Protein AF-A0AAW4X2K8-F1 (afdb_monomer)

Solvent-accessible surface area (backbone atoms only — not comparable to full-atom values): 6455 Å² total; per-residue (Å²): 136,84,83,75,73,81,70,50,73,64,62,53,48,53,52,41,51,51,20,64,71,67,70,42,53,68,60,44,21,62,76,70,73,49,54,66,70,56,49,53,52,49,42,51,50,52,43,50,51,55,39,50,52,51,48,52,54,50,49,56,39,68,70,40,94,55,61,57,63,61,46,23,56,74,69,75,40,59,56,66,60,51,55,52,50,57,52,43,40,75,72,76,44,78,72,65,73,71,77,70,71,76,79,80,81,81,129

Mean predicted aligned error: 11.08 Å

Secondary structure (DSSP, 8-state):
--------HHHHHHHHHHHHHSS-HHHHHHHHT--HHHHHHHHHHHHHHHHHHHHHHHHHHHH-SS-HHHHHHHTT--HHHHHHHHHHHHHHS---------TT---

Organism: NCBI:txid2886943

InterPro domains:
  IPR002514 Transposase IS3/IS911family [PF01527] (1-63)
  IPR010921 Trp repressor/replication initiator [SSF48295] (1-46)

pLDDT: mean 74.28, std 16.25, range [30.78, 88.19]

Radius of gyration: 17.34 Å; Cα contacts (8 Å, |Δi|>4): 56; chains: 1; bounding box: 47×35×42 Å

Structure (mmCIF, N/CA/C/O backbone):
data_AF-A0AAW4X2K8-F1
#
_entry.id   AF-A0AAW4X2K8-F1
#
loop_
_atom_site.group_PDB
_atom_site.id
_atom_site.type_symbol
_atom_site.label_atom_id
_atom_site.label_alt_id
_atom_site.label_comp_id
_atom_site.label_asym_id
_atom_site.label_entity_id
_atom_site.label_seq_id
_atom_site.pdbx_PDB_ins_code
_atom_site.Cartn_x
_atom_site.Cartn_y
_atom_site.Cartn_z
_atom_site.occupancy
_atom_site.B_iso_or_equiv
_atom_site.auth_seq_id
_atom_site.auth_comp_id
_atom_site.auth_asym_id
_atom_site.auth_atom_id
_atom_site.pdbx_PDB_model_num
ATOM 1 N N . MET A 1 1 ? -28.230 13.210 11.636 1.00 30.78 1 MET A N 1
ATOM 2 C CA . MET A 1 1 ? -27.038 14.084 11.712 1.00 30.78 1 MET A CA 1
ATOM 3 C C . MET A 1 1 ? -25.796 13.248 11.435 1.00 30.78 1 MET A C 1
ATOM 5 O O . MET A 1 1 ? -25.327 12.548 12.323 1.00 30.78 1 MET A O 1
ATOM 9 N N . SER A 1 2 ? -25.299 13.251 10.199 1.00 35.41 2 SER A N 1
ATOM 10 C CA . SER A 1 2 ? -24.101 12.486 9.837 1.00 35.41 2 SER A CA 1
ATOM 11 C C . SER A 1 2 ? -22.874 13.288 10.252 1.00 35.41 2 SER A C 1
ATOM 13 O O . SER A 1 2 ? -22.521 14.260 9.588 1.00 35.41 2 SER A O 1
ATOM 15 N N . LYS A 1 3 ? -22.253 12.921 11.379 1.00 46.34 3 LYS A N 1
ATOM 16 C CA . LYS A 1 3 ? -20.960 13.469 11.807 1.00 46.34 3 LYS A CA 1
ATOM 17 C C . LYS A 1 3 ? -19.904 13.020 10.796 1.00 46.34 3 LYS A C 1
ATOM 19 O O . LYS A 1 3 ? -19.255 11.996 10.965 1.00 46.34 3 LYS A O 1
ATOM 24 N N . ASN A 1 4 ? -19.793 13.757 9.695 1.00 51.62 4 ASN A N 1
ATOM 25 C CA . ASN A 1 4 ? -18.726 13.602 8.720 1.00 51.62 4 ASN A CA 1
ATOM 26 C C . ASN A 1 4 ? -17.477 14.269 9.300 1.00 51.62 4 ASN A C 1
ATOM 28 O O . ASN A 1 4 ? -17.075 15.351 8.872 1.00 51.62 4 ASN A O 1
ATOM 32 N N . THR A 1 5 ? -16.913 13.660 10.343 1.00 56.62 5 THR A N 1
ATOM 33 C CA . THR A 1 5 ? -15.583 14.009 10.828 1.00 56.62 5 THR A CA 1
ATOM 34 C C . THR A 1 5 ? -14.645 13.698 9.670 1.00 56.62 5 THR A C 1
ATOM 36 O O . THR A 1 5 ? -14.394 12.530 9.363 1.00 56.62 5 THR A O 1
ATOM 39 N N . LYS A 1 6 ? -14.231 14.735 8.934 1.00 58.19 6 LYS A N 1
ATOM 40 C CA . LYS A 1 6 ? -13.318 14.620 7.795 1.00 58.19 6 LYS A CA 1
ATOM 41 C C . LYS A 1 6 ? -11.970 14.123 8.319 1.00 58.19 6 LYS A C 1
ATOM 43 O O . LYS A 1 6 ? -11.087 14.920 8.592 1.00 58.19 6 LYS A O 1
ATOM 48 N N . ARG A 1 7 ? -11.826 12.805 8.473 1.00 66.75 7 ARG A N 1
ATOM 49 C CA . ARG A 1 7 ? -10.532 12.177 8.734 1.00 66.75 7 ARG A CA 1
ATOM 50 C C . ARG A 1 7 ? -9.603 12.466 7.567 1.00 66.75 7 ARG A C 1
ATOM 52 O O . ARG A 1 7 ? -10.004 12.281 6.403 1.00 66.75 7 ARG A O 1
ATOM 59 N N . SER A 1 8 ? -8.394 12.908 7.887 1.00 76.94 8 SER A N 1
ATOM 60 C CA . SER A 1 8 ? -7.334 13.127 6.910 1.00 76.94 8 SER A CA 1
ATOM 61 C C . SER A 1 8 ? -7.036 11.830 6.149 1.00 76.94 8 SER A C 1
ATOM 63 O O . SER A 1 8 ? -7.270 10.734 6.668 1.00 76.94 8 SER A O 1
ATOM 65 N N . PRO A 1 9 ? -6.582 11.915 4.888 1.00 74.62 9 PRO A N 1
ATOM 66 C CA . PRO A 1 9 ? -6.211 10.733 4.111 1.00 74.62 9 PRO A CA 1
ATOM 67 C C . PRO A 1 9 ? -5.143 9.886 4.819 1.00 74.62 9 PRO A C 1
ATOM 69 O O . PRO A 1 9 ? -5.237 8.665 4.781 1.00 74.62 9 PRO A O 1
ATOM 72 N N . GLU A 1 10 ? -4.211 10.526 5.526 1.00 77.31 10 GLU A N 1
ATOM 73 C CA . GLU A 1 10 ? -3.153 9.874 6.310 1.00 77.31 10 GLU A CA 1
ATOM 74 C C . GLU A 1 10 ? -3.724 9.016 7.447 1.00 77.31 10 GLU A C 1
ATOM 76 O O . GLU A 1 10 ? -3.424 7.831 7.539 1.00 77.31 10 GLU A O 1
ATOM 81 N N . GLU A 1 11 ? -4.645 9.573 8.236 1.00 82.62 11 GLU A N 1
ATOM 82 C CA . GLU A 1 11 ? -5.297 8.867 9.348 1.00 82.62 11 GLU A CA 1
ATOM 83 C C . GLU A 1 11 ? -6.089 7.644 8.850 1.00 82.62 1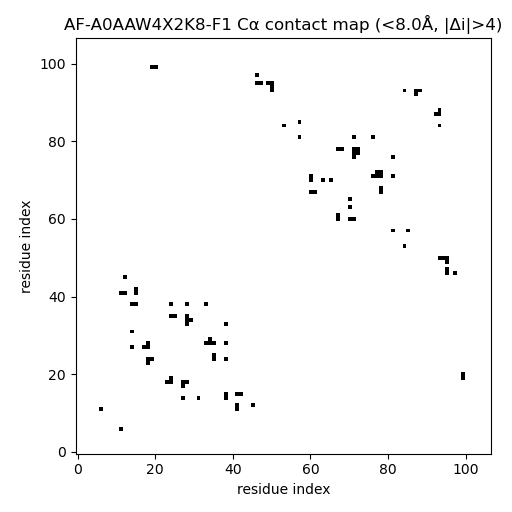1 GLU A C 1
ATOM 85 O O . GLU A 1 11 ? -6.067 6.573 9.448 1.00 82.62 11 GLU A O 1
ATOM 90 N N . LYS A 1 12 ? -6.744 7.755 7.686 1.00 83.06 12 LYS A N 1
ATOM 91 C CA . LYS A 1 12 ? -7.430 6.615 7.051 1.00 83.06 12 LYS A CA 1
ATOM 92 C C . LYS A 1 12 ? -6.454 5.525 6.621 1.00 83.06 12 LYS A C 1
ATOM 94 O O . LYS A 1 12 ? -6.796 4.347 6.709 1.00 83.06 12 LYS A O 1
ATOM 99 N N . MET A 1 13 ? -5.281 5.909 6.116 1.00 80.69 13 MET A N 1
ATOM 100 C CA . MET A 1 13 ? -4.256 4.959 5.688 1.00 80.69 13 MET A CA 1
ATOM 101 C C . MET A 1 13 ? -3.661 4.219 6.881 1.00 80.69 13 MET A C 1
ATOM 103 O O . MET A 1 13 ? -3.532 3.001 6.815 1.00 80.69 13 MET A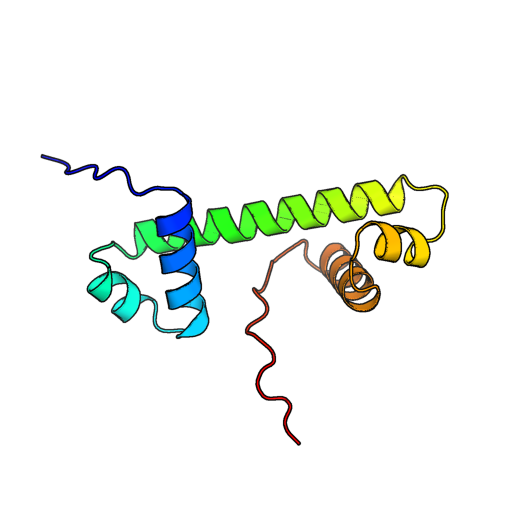 O 1
ATOM 107 N N . GLU A 1 14 ? -3.370 4.923 7.974 1.00 84.38 14 GLU A N 1
ATOM 108 C CA . GLU A 1 14 ? -2.831 4.328 9.199 1.00 84.38 14 GLU A CA 1
ATOM 109 C C . GLU A 1 14 ? -3.769 3.257 9.767 1.00 84.38 14 GLU A C 1
ATOM 111 O O . GLU A 1 14 ? -3.344 2.128 10.001 1.00 84.38 14 GLU A O 1
ATOM 116 N N . ILE A 1 15 ? -5.067 3.558 9.872 1.00 87.50 15 ILE A N 1
ATOM 117 C CA . ILE A 1 15 ? -6.069 2.605 10.372 1.00 87.50 15 ILE A CA 1
ATOM 118 C C . ILE A 1 15 ? -6.140 1.354 9.486 1.00 87.50 15 ILE A C 1
ATOM 120 O O . ILE A 1 15 ? -6.222 0.230 9.979 1.00 87.50 15 ILE A O 1
ATOM 124 N N . VAL A 1 16 ? -6.100 1.530 8.162 1.00 86.81 16 VAL A N 1
ATOM 125 C CA . VAL A 1 16 ? -6.110 0.400 7.224 1.00 86.81 16 VAL A CA 1
ATOM 126 C C . VAL A 1 16 ? -4.846 -0.446 7.357 1.00 86.81 16 VAL A C 1
ATOM 128 O O . VAL A 1 16 ? -4.934 -1.671 7.322 1.00 86.81 16 VAL A O 1
ATOM 131 N N . LEU A 1 17 ? -3.681 0.181 7.519 1.00 84.62 17 LEU A N 1
ATOM 132 C CA . LEU A 1 17 ? -2.413 -0.519 7.714 1.00 84.62 17 LEU A CA 1
ATOM 133 C C . LEU A 1 17 ? -2.365 -1.264 9.052 1.00 84.62 17 LEU A C 1
ATOM 135 O O . LEU A 1 17 ? -1.816 -2.362 9.099 1.00 84.62 17 LEU A O 1
ATOM 139 N N . GLU A 1 18 ? -2.945 -0.708 10.117 1.00 85.94 18 GLU A N 1
ATOM 140 C CA . GLU A 1 18 ? -3.064 -1.380 11.416 1.00 85.94 18 GLU A CA 1
ATOM 141 C C . GLU A 1 18 ? -3.922 -2.648 11.293 1.00 85.94 18 GLU A C 1
ATOM 143 O O . GLU A 1 18 ? -3.485 -3.724 11.704 1.00 85.94 18 GLU A O 1
ATOM 148 N N . GLY A 1 19 ? -5.093 -2.549 10.652 1.00 85.75 19 GLY A N 1
ATOM 149 C CA . GLY A 1 19 ? -5.990 -3.695 10.464 1.00 85.75 19 GLY A CA 1
ATOM 150 C C . GLY A 1 19 ? -5.450 -4.753 9.501 1.00 85.75 19 GLY A C 1
ATOM 151 O O . GLY A 1 19 ? -5.765 -5.929 9.637 1.00 85.75 19 GLY A O 1
ATOM 152 N N . LEU A 1 20 ? -4.609 -4.365 8.537 1.00 83.06 20 LEU A N 1
ATOM 153 C CA . LEU A 1 20 ? -3.915 -5.313 7.659 1.00 83.06 20 LEU A CA 1
ATOM 154 C C . LEU A 1 20 ? -2.735 -6.012 8.345 1.00 83.06 20 LEU A C 1
ATOM 156 O O . LEU A 1 20 ? -2.403 -7.126 7.959 1.00 83.06 20 LEU A O 1
ATOM 160 N N . GLN A 1 21 ? -2.091 -5.371 9.324 1.00 82.06 21 GLN A N 1
ATOM 161 C CA . GLN A 1 21 ? -0.993 -5.974 10.085 1.00 82.06 21 GLN A CA 1
ATOM 162 C C . GLN A 1 21 ? -1.483 -6.923 11.180 1.00 82.06 21 GLN A C 1
ATOM 164 O O . GLN A 1 21 ? -0.850 -7.947 11.405 1.00 82.06 21 GLN A O 1
ATOM 169 N N . ASN A 1 22 ? -2.588 -6.591 11.853 1.00 78.44 22 ASN A N 1
ATOM 170 C CA . ASN A 1 22 ? -3.146 -7.422 12.926 1.00 78.44 22 ASN A CA 1
ATOM 171 C C . ASN A 1 22 ? -4.048 -8.555 12.411 1.00 78.44 22 ASN A C 1
ATOM 173 O O . ASN A 1 22 ? -4.475 -9.380 13.208 1.00 78.44 22 ASN A O 1
ATOM 177 N N . ASP A 1 23 ? -4.376 -8.567 11.114 1.00 77.50 23 ASP A N 1
ATOM 178 C CA . ASP A 1 23 ? -5.369 -9.445 10.463 1.00 77.50 23 ASP A CA 1
ATOM 179 C C . ASP A 1 23 ? -6.806 -9.350 11.041 1.00 77.50 23 ASP A C 1
ATOM 181 O O . ASP A 1 23 ? -7.757 -9.840 10.434 1.00 77.50 23 ASP A O 1
ATOM 185 N N . ASP A 1 24 ? -7.011 -8.625 12.148 1.00 82.81 24 ASP A N 1
ATOM 186 C CA . ASP A 1 24 ? -8.308 -8.432 12.798 1.00 82.81 24 ASP A CA 1
ATOM 187 C C . ASP A 1 24 ? -8.957 -7.080 12.447 1.00 82.81 24 ASP A C 1
ATOM 189 O O . ASP A 1 24 ? -8.850 -6.065 13.141 1.00 82.81 24 ASP A O 1
ATOM 193 N N . ILE A 1 25 ? -9.678 -7.068 11.324 1.00 85.19 25 ILE A N 1
ATOM 194 C CA . ILE A 1 25 ? -10.378 -5.873 10.824 1.00 85.19 25 ILE A CA 1
ATOM 195 C C . ILE A 1 25 ? -11.492 -5.428 11.788 1.00 85.19 25 ILE A C 1
ATOM 197 O O . ILE A 1 25 ? -11.774 -4.231 11.896 1.00 85.19 25 ILE A O 1
ATOM 201 N N . SER A 1 26 ? -12.127 -6.368 12.492 1.00 84.81 26 SER A N 1
ATOM 202 C CA . SER A 1 26 ? -13.267 -6.096 13.375 1.00 84.81 26 SER A CA 1
ATOM 203 C C . SER A 1 26 ? -12.851 -5.321 14.622 1.00 84.81 26 SER A C 1
ATOM 205 O O . SER A 1 26 ? -13.499 -4.338 14.994 1.00 84.81 26 SER A O 1
ATOM 207 N N . GLU A 1 27 ? -11.755 -5.728 15.256 1.00 86.31 27 GLU A N 1
ATOM 208 C CA . GLU A 1 27 ? -11.183 -5.069 16.422 1.00 86.31 27 GLU A CA 1
ATOM 209 C C . GLU A 1 27 ? -10.634 -3.689 16.056 1.00 86.31 27 GLU A C 1
ATOM 211 O O . GLU A 1 27 ? -10.974 -2.705 16.719 1.00 86.31 27 GLU A O 1
ATOM 216 N N . THR A 1 28 ? -9.903 -3.569 14.940 1.00 87.44 28 THR A N 1
ATOM 217 C CA . THR A 1 28 ? -9.450 -2.268 14.423 1.00 87.44 28 THR A CA 1
ATOM 218 C C . THR A 1 28 ? -10.633 -1.331 14.152 1.00 87.44 28 THR A C 1
ATOM 220 O O . THR A 1 28 ? -10.608 -0.162 14.544 1.00 87.44 28 THR A O 1
ATOM 223 N N . CYS A 1 29 ? -11.717 -1.825 13.544 1.00 88.00 29 CYS A N 1
ATOM 224 C CA . CYS A 1 29 ? -12.911 -1.015 13.295 1.00 88.00 29 CYS A CA 1
ATOM 225 C C . CYS A 1 29 ? -13.561 -0.512 14.594 1.00 88.00 29 CYS A C 1
ATOM 227 O O . CYS A 1 29 ? -13.923 0.665 14.681 1.00 88.00 29 CYS A O 1
ATOM 229 N N . ARG A 1 30 ? -13.657 -1.364 15.626 1.00 87.00 30 ARG A N 1
ATOM 230 C CA . ARG A 1 30 ? -14.185 -0.993 16.952 1.00 87.00 30 ARG A CA 1
ATOM 231 C C . ARG A 1 30 ? -13.297 0.026 17.662 1.00 87.00 30 ARG A C 1
ATOM 233 O O . ARG A 1 30 ? -13.816 1.020 18.163 1.00 87.00 30 ARG A O 1
ATOM 240 N N . LYS A 1 31 ? -11.979 -0.188 17.656 1.00 87.88 31 LYS A N 1
ATOM 241 C CA . LYS A 1 31 ? -10.976 0.687 18.284 1.00 87.88 31 LYS A CA 1
ATOM 242 C C . LYS A 1 31 ? -11.014 2.104 17.713 1.00 87.88 31 LYS A C 1
ATOM 244 O O . LYS A 1 31 ? -10.996 3.074 18.463 1.00 87.88 31 LYS A O 1
ATOM 249 N N . HIS A 1 32 ? -11.128 2.224 16.390 1.00 85.44 32 HIS A N 1
ATOM 250 C CA . HIS A 1 32 ? -11.140 3.517 15.693 1.00 85.44 32 HIS A CA 1
ATOM 251 C C . HIS A 1 32 ? -12.543 4.110 15.496 1.00 85.44 32 HIS A C 1
ATOM 253 O O . HIS A 1 32 ? -12.689 5.216 14.960 1.00 85.44 32 HIS A O 1
ATOM 259 N N . GLY A 1 33 ? -13.592 3.397 15.915 1.00 86.31 33 GLY A N 1
ATOM 260 C CA . GLY A 1 33 ? -14.980 3.823 15.743 1.00 86.31 33 GLY A CA 1
ATOM 261 C C . GLY A 1 33 ? -15.364 4.003 14.272 1.00 86.31 33 GLY A C 1
ATOM 262 O O . GLY A 1 33 ? -16.018 4.986 13.912 1.00 86.31 33 GLY A O 1
ATOM 263 N N . ILE A 1 34 ? -14.905 3.100 13.404 1.00 87.12 34 ILE A N 1
ATOM 264 C CA . ILE A 1 34 ? -15.232 3.082 11.976 1.00 87.12 34 ILE A CA 1
ATOM 265 C C . ILE A 1 34 ? -16.049 1.840 11.629 1.00 87.12 34 ILE A C 1
ATOM 267 O O . ILE A 1 34 ? -15.995 0.820 12.306 1.00 87.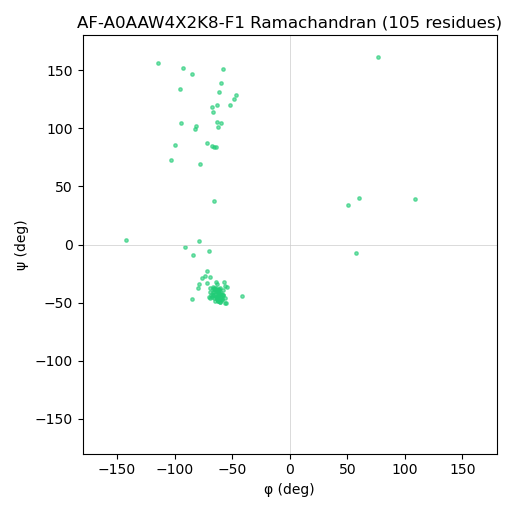12 34 ILE A O 1
ATOM 271 N N . TYR A 1 35 ? -16.808 1.931 10.543 1.00 85.94 35 TYR A N 1
ATOM 272 C CA . TYR A 1 35 ? -17.533 0.787 10.004 1.00 85.94 35 TYR A CA 1
ATOM 273 C C . TYR A 1 35 ? -16.631 -0.032 9.078 1.00 85.94 35 TYR A C 1
ATOM 275 O O . TYR A 1 35 ? -15.834 0.532 8.324 1.00 85.94 35 TYR A O 1
ATOM 283 N N . GLU A 1 36 ? -16.830 -1.347 9.044 1.00 85.62 36 GLU A N 1
ATOM 284 C CA . GLU A 1 36 ? -16.111 -2.257 8.140 1.00 85.62 36 GLU A CA 1
ATOM 285 C C . GLU A 1 36 ? -16.277 -1.867 6.664 1.00 85.62 36 GLU A C 1
ATOM 287 O O . GLU A 1 36 ? -15.365 -2.025 5.855 1.00 85.62 36 GLU A O 1
ATOM 292 N N . SER A 1 37 ? -17.426 -1.293 6.296 1.00 84.50 37 SER A N 1
ATOM 293 C CA . SER A 1 37 ? -17.673 -0.753 4.955 1.00 84.50 37 SER A CA 1
ATOM 294 C C . SER A 1 37 ? -16.720 0.395 4.598 1.00 84.50 37 SER A C 1
ATOM 296 O O . SER A 1 37 ? -16.210 0.444 3.476 1.00 84.50 37 SER A O 1
ATOM 298 N N . GLN A 1 38 ? -16.418 1.278 5.556 1.00 85.94 38 GLN A N 1
ATOM 299 C CA . GLN A 1 38 ? -15.445 2.362 5.395 1.00 85.94 38 GLN A CA 1
ATOM 300 C C . GLN A 1 38 ? -14.026 1.804 5.300 1.00 85.94 38 GLN A C 1
ATOM 302 O O . GLN A 1 38 ? -13.291 2.168 4.383 1.00 85.94 38 GLN A O 1
ATOM 307 N N . PHE A 1 39 ? -13.668 0.868 6.184 1.00 88.19 39 PHE A N 1
ATOM 308 C CA . PHE A 1 39 ? -12.370 0.196 6.152 1.00 88.19 39 PHE A CA 1
ATOM 309 C C . PHE A 1 39 ? -12.127 -0.482 4.802 1.00 88.19 39 PHE A C 1
ATOM 311 O O . PHE A 1 39 ? -11.112 -0.244 4.156 1.00 88.19 39 PHE A O 1
ATOM 318 N N . ASN A 1 40 ? -13.090 -1.270 4.321 1.00 84.56 40 ASN A N 1
ATOM 319 C CA . ASN A 1 40 ? -12.986 -1.967 3.044 1.00 84.56 40 ASN A CA 1
ATOM 320 C C . ASN A 1 40 ? -12.898 -1.001 1.858 1.00 84.56 40 ASN A C 1
ATOM 322 O O 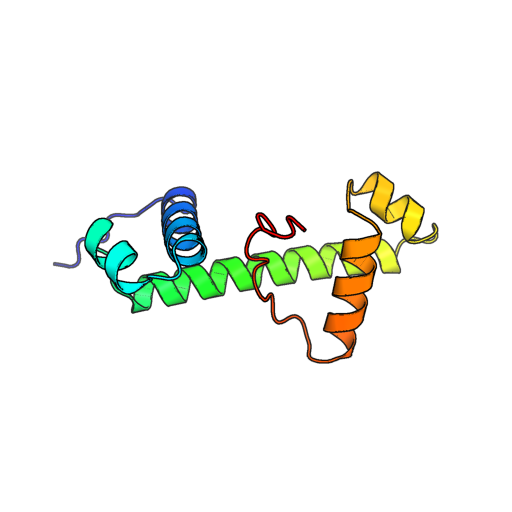. ASN A 1 40 ? -12.151 -1.256 0.912 1.00 84.56 40 ASN A O 1
ATOM 326 N N . GLN A 1 41 ? -13.616 0.124 1.900 1.00 85.25 41 GLN A N 1
ATOM 327 C CA . GLN A 1 41 ? -13.494 1.170 0.886 1.00 85.25 41 GLN A CA 1
ATOM 328 C C . GLN A 1 41 ? -12.083 1.777 0.874 1.00 85.25 41 GLN A C 1
ATOM 330 O O . GLN A 1 41 ? -11.492 1.945 -0.196 1.00 85.25 41 GLN A O 1
ATOM 335 N N . TRP A 1 42 ? -11.527 2.092 2.044 1.00 87.44 42 TRP A N 1
ATOM 336 C CA . TRP A 1 42 ? -10.189 2.674 2.166 1.00 87.44 42 TRP A CA 1
ATOM 337 C C . TRP A 1 42 ? -9.101 1.667 1.793 1.00 87.44 42 TRP A C 1
ATOM 339 O O . TRP A 1 42 ? -8.204 2.010 1.029 1.00 87.44 42 TRP A O 1
ATOM 349 N N . LYS A 1 43 ? -9.243 0.405 2.209 1.00 85.25 43 LYS A N 1
ATOM 350 C CA . LYS A 1 43 ? -8.402 -0.727 1.801 1.00 85.25 43 LYS A CA 1
ATOM 351 C C . LYS A 1 43 ? -8.368 -0.884 0.287 1.00 85.25 43 LYS A C 1
ATOM 353 O O . LYS A 1 43 ? -7.288 -0.929 -0.291 1.00 85.25 43 LYS A O 1
ATOM 358 N N . LYS A 1 44 ? -9.528 -0.898 -0.377 1.00 82.75 44 LYS A N 1
ATOM 359 C CA . LYS A 1 44 ? -9.598 -0.972 -1.846 1.00 82.75 44 LYS A CA 1
ATOM 360 C C . LYS A 1 44 ? -8.899 0.208 -2.517 1.00 82.75 44 LYS A C 1
ATOM 362 O O . LYS A 1 44 ? -8.184 -0.000 -3.490 1.00 82.75 44 LYS A O 1
ATOM 367 N N . ARG A 1 45 ? -9.070 1.428 -1.996 1.00 82.50 45 ARG A N 1
ATOM 368 C CA . ARG A 1 45 ? -8.380 2.618 -2.518 1.00 82.50 45 ARG A CA 1
ATOM 369 C C . ARG A 1 45 ? -6.864 2.528 -2.351 1.00 82.50 45 ARG A C 1
ATOM 371 O O . ARG A 1 45 ? -6.158 2.779 -3.314 1.00 82.50 45 ARG A O 1
ATOM 378 N N . LEU A 1 46 ? -6.379 2.110 -1.185 1.00 80.56 46 LEU A N 1
ATOM 379 C CA . LEU A 1 46 ? -4.952 1.917 -0.906 1.00 80.56 46 LEU A CA 1
ATOM 380 C C . LEU A 1 46 ? -4.314 0.878 -1.835 1.00 80.56 46 LEU A C 1
ATOM 382 O O . LEU A 1 46 ? -3.294 1.141 -2.465 1.00 80.56 46 LEU A O 1
ATOM 386 N N . ILE A 1 47 ? -4.948 -0.289 -1.952 1.00 77.62 47 ILE A N 1
ATOM 387 C CA . ILE A 1 47 ? -4.509 -1.377 -2.836 1.00 77.62 47 ILE A CA 1
ATOM 388 C C . ILE A 1 47 ? -4.543 -0.911 -4.298 1.00 77.62 47 ILE A C 1
ATOM 390 O O . ILE A 1 47 ? -3.597 -1.164 -5.040 1.00 77.62 47 ILE A O 1
ATOM 394 N N . GLY A 1 48 ? -5.597 -0.199 -4.706 1.00 78.00 48 GLY A N 1
ATOM 395 C CA . GLY A 1 48 ? -5.735 0.353 -6.053 1.00 78.00 48 GLY A CA 1
ATOM 396 C C . GLY A 1 48 ? -4.656 1.384 -6.390 1.00 78.00 48 GLY A C 1
ATOM 397 O O . GLY A 1 48 ? -4.021 1.275 -7.435 1.00 78.00 48 GLY A O 1
ATOM 398 N N . SER A 1 49 ? -4.386 2.332 -5.489 1.00 74.94 49 SER A N 1
ATOM 399 C CA . SER A 1 49 ? -3.319 3.323 -5.668 1.00 74.94 49 SER A CA 1
ATOM 400 C C . SER A 1 49 ? -1.945 2.661 -5.752 1.00 74.94 49 SER A C 1
ATOM 402 O O . SER A 1 49 ? -1.203 2.937 -6.689 1.00 74.94 49 SER A O 1
ATOM 404 N N . ALA A 1 50 ? -1.646 1.697 -4.876 1.00 74.62 50 ALA A N 1
ATOM 405 C CA . ALA A 1 50 ? -0.388 0.955 -4.935 1.00 74.62 50 ALA A CA 1
ATOM 406 C C . ALA A 1 50 ? -0.248 0.130 -6.230 1.00 74.62 50 ALA A C 1
ATOM 408 O O . ALA A 1 50 ? 0.857 -0.034 -6.749 1.00 74.62 50 ALA A O 1
ATOM 409 N N . ALA A 1 51 ? -1.347 -0.408 -6.768 1.00 73.56 51 ALA A N 1
ATOM 410 C CA . ALA A 1 51 ? -1.354 -1.094 -8.060 1.00 73.56 51 ALA A CA 1
ATOM 411 C C . ALA A 1 51 ? -1.062 -0.146 -9.220 1.00 73.56 51 ALA A C 1
ATOM 413 O O . ALA A 1 51 ? -0.263 -0.477 -10.098 1.00 73.56 51 ALA A O 1
ATOM 414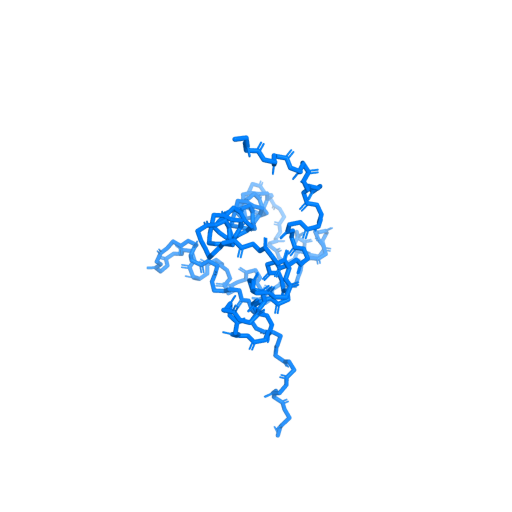 N N . GLU A 1 52 ? -1.673 1.034 -9.208 1.00 76.19 52 GLU A N 1
ATOM 415 C CA . GLU A 1 52 ? -1.446 2.054 -10.222 1.00 76.19 52 GLU A CA 1
ATOM 416 C C . GLU A 1 52 ? -0.009 2.583 -10.182 1.00 76.19 52 GLU A C 1
ATOM 418 O O . GLU A 1 52 ? 0.629 2.685 -11.228 1.00 76.19 52 GLU A O 1
ATOM 423 N N . GLU A 1 53 ? 0.542 2.838 -8.994 1.00 79.31 53 GLU A N 1
ATOM 424 C CA . GLU A 1 53 ? 1.946 3.228 -8.828 1.00 79.31 53 GLU A CA 1
ATOM 425 C C . GLU A 1 53 ? 2.895 2.164 -9.384 1.00 79.31 53 GLU A C 1
ATOM 427 O O . GLU A 1 53 ? 3.791 2.476 -10.167 1.00 79.31 53 GLU A O 1
ATOM 432 N N . LYS A 1 54 ? 2.669 0.883 -9.063 1.00 79.12 54 LYS A N 1
ATOM 433 C CA . LYS A 1 54 ? 3.469 -0.215 -9.631 1.00 79.12 54 LYS A CA 1
ATOM 434 C C . LYS A 1 54 ? 3.349 -0.289 -11.148 1.00 79.12 54 LYS A C 1
ATOM 436 O O . LYS A 1 54 ? 4.347 -0.547 -11.816 1.00 79.12 54 LYS A O 1
ATOM 441 N N . ARG A 1 55 ? 2.153 -0.062 -11.697 1.00 79.06 55 ARG A N 1
ATOM 442 C CA . ARG A 1 55 ? 1.932 -0.027 -13.146 1.00 79.06 55 ARG A CA 1
ATOM 443 C C . ARG A 1 55 ? 2.712 1.112 -13.797 1.00 79.06 55 ARG A C 1
ATOM 445 O O . ARG A 1 55 ? 3.410 0.854 -14.767 1.00 79.06 55 ARG A O 1
ATOM 452 N N . LYS A 1 56 ? 2.659 2.321 -13.230 1.00 83.38 56 LYS A N 1
ATOM 453 C CA . LYS A 1 56 ? 3.441 3.480 -13.690 1.00 83.38 56 LYS A CA 1
ATOM 454 C C . LYS A 1 56 ? 4.942 3.190 -13.675 1.00 83.38 56 LYS A C 1
ATOM 456 O O . LYS A 1 56 ? 5.630 3.487 -14.639 1.00 83.38 56 LYS A O 1
ATOM 461 N N . LEU A 1 57 ? 5.450 2.549 -12.621 1.00 83.62 57 LEU A N 1
ATOM 462 C CA . LEU A 1 57 ? 6.859 2.148 -12.557 1.00 83.62 57 LEU A CA 1
ATOM 463 C C . LEU A 1 57 ? 7.222 1.129 -13.646 1.00 83.62 57 LEU A C 1
ATOM 465 O O . LEU A 1 57 ? 8.300 1.221 -14.221 1.00 83.62 57 LEU A O 1
ATOM 469 N N . MET A 1 58 ? 6.346 0.165 -13.944 1.00 82.38 58 MET A N 1
ATOM 470 C CA . MET A 1 58 ? 6.581 -0.793 -15.031 1.00 82.38 58 MET A CA 1
ATOM 471 C C . MET A 1 58 ? 6.566 -0.129 -16.408 1.00 82.38 58 MET A C 1
ATOM 473 O O . MET A 1 58 ? 7.408 -0.481 -17.225 1.00 82.38 58 MET A O 1
ATOM 477 N N . ASP A 1 59 ? 5.678 0.840 -16.623 1.00 85.50 59 ASP A N 1
ATOM 478 C CA . ASP A 1 59 ? 5.588 1.639 -17.849 1.00 85.50 59 ASP A CA 1
ATOM 479 C C . ASP A 1 59 ? 6.874 2.451 -18.081 1.00 85.50 59 ASP A C 1
ATOM 481 O O . ASP A 1 59 ? 7.509 2.316 -19.121 1.00 85.50 59 ASP A O 1
ATOM 485 N N . ILE A 1 60 ? 7.370 3.149 -17.048 1.00 85.00 60 ILE A N 1
ATOM 486 C CA . ILE A 1 60 ? 8.661 3.868 -17.082 1.00 85.00 60 ILE A CA 1
ATOM 487 C C . ILE A 1 60 ? 9.826 2.922 -17.408 1.00 85.00 60 ILE A C 1
ATOM 489 O O . ILE A 1 60 ? 10.768 3.290 -18.112 1.00 85.00 60 ILE A O 1
ATOM 493 N N . VAL A 1 61 ? 9.800 1.705 -16.860 1.00 84.44 61 VAL A N 1
ATOM 494 C CA . VAL A 1 61 ? 10.843 0.703 -17.107 1.00 84.44 61 VAL A CA 1
ATOM 495 C C . VAL A 1 61 ? 10.759 0.131 -18.522 1.00 84.44 61 VAL A C 1
ATOM 497 O O 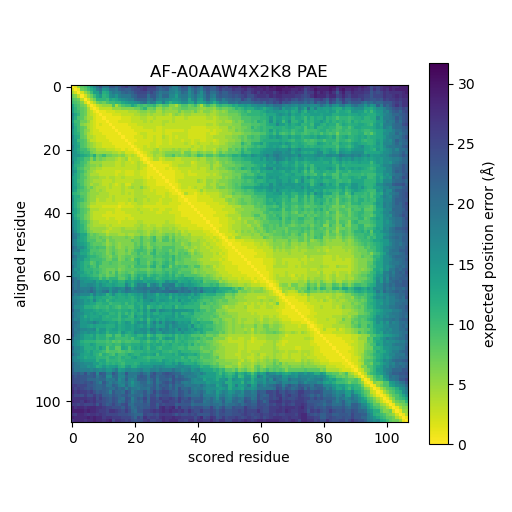. VAL A 1 61 ? 11.801 -0.190 -19.085 1.00 84.44 61 VAL A O 1
ATOM 500 N N . GLU A 1 62 ? 9.561 0.002 -19.087 1.00 82.38 62 GLU A N 1
ATOM 501 C CA . GLU A 1 62 ? 9.342 -0.507 -20.444 1.00 82.38 62 GLU A CA 1
ATOM 502 C C . GLU A 1 62 ? 9.624 0.557 -21.518 1.00 82.38 62 GLU A C 1
ATOM 504 O O . GLU A 1 62 ? 10.176 0.223 -22.563 1.00 82.38 62 GLU A O 1
ATOM 509 N N . GLU A 1 63 ? 9.345 1.834 -21.237 1.00 83.88 63 GLU A N 1
ATOM 510 C CA . GLU A 1 63 ? 9.705 2.971 -22.097 1.00 83.88 63 GLU A CA 1
ATOM 511 C C . GLU A 1 63 ? 11.209 3.295 -22.040 1.00 83.88 63 GLU A C 1
ATOM 513 O O . GLU A 1 63 ? 11.796 3.802 -22.999 1.00 83.88 63 GLU A O 1
ATOM 518 N N . SER A 1 64 ? 11.876 2.974 -20.927 1.00 82.06 64 SER A N 1
ATOM 519 C CA . SER A 1 64 ? 13.321 3.146 -20.808 1.00 82.06 64 SER A CA 1
ATOM 520 C C . SER A 1 64 ? 14.076 2.261 -21.800 1.00 82.06 64 SER A C 1
ATOM 522 O O . SER A 1 64 ? 14.079 1.039 -21.713 1.00 82.06 64 SER A O 1
ATOM 524 N N . THR A 1 65 ? 14.853 2.897 -22.671 1.00 78.75 65 THR A N 1
ATOM 525 C CA . THR A 1 65 ? 15.813 2.238 -23.575 1.00 78.75 65 THR A CA 1
ATOM 526 C C . THR A 1 65 ? 17.032 1.649 -22.856 1.00 78.75 65 THR A C 1
ATOM 528 O O . THR A 1 65 ? 17.858 0.975 -23.470 1.00 78.75 65 THR A O 1
ATOM 531 N N . ILE A 1 66 ? 17.159 1.889 -21.549 1.00 82.31 66 ILE A N 1
ATOM 532 C CA . ILE A 1 66 ? 18.197 1.325 -20.684 1.00 82.31 66 ILE A CA 1
ATOM 533 C C . ILE A 1 66 ? 17.717 0.026 -20.017 1.00 82.31 66 ILE A C 1
ATOM 535 O O . ILE A 1 66 ? 16.523 -0.151 -19.778 1.00 82.31 66 ILE A O 1
ATOM 539 N N . PRO A 1 67 ? 18.631 -0.899 -19.674 1.00 83.12 67 PRO A N 1
ATOM 540 C CA . PRO A 1 67 ? 18.253 -2.187 -19.112 1.00 83.12 67 PRO A CA 1
ATOM 541 C C . PRO A 1 67 ? 17.463 -2.039 -17.807 1.00 83.12 67 PRO A C 1
ATOM 543 O O . PRO A 1 67 ? 17.832 -1.272 -16.918 1.00 83.12 67 PRO A O 1
ATOM 546 N N . VAL A 1 68 ? 16.426 -2.870 -17.668 1.00 82.12 68 VAL A N 1
ATOM 547 C CA . VAL A 1 68 ? 15.501 -2.948 -16.521 1.00 82.12 68 VAL A CA 1
ATOM 548 C C . VAL A 1 68 ? 16.203 -2.819 -15.170 1.00 82.12 68 VAL A C 1
ATOM 550 O O . VAL A 1 68 ? 15.731 -2.102 -14.292 1.00 82.12 68 VAL A O 1
ATOM 553 N N . LYS A 1 69 ? 17.337 -3.509 -15.000 1.00 81.88 69 LYS A N 1
ATOM 554 C CA . LYS A 1 69 ? 18.120 -3.510 -13.759 1.00 81.88 69 LYS A CA 1
ATOM 555 C C . LYS A 1 69 ? 18.599 -2.101 -13.395 1.00 81.88 69 LYS A C 1
ATOM 557 O O . LYS A 1 69 ? 18.387 -1.659 -12.271 1.00 81.88 69 LYS A O 1
ATOM 562 N N . THR A 1 70 ? 19.132 -1.374 -14.372 1.00 82.62 70 THR A N 1
ATOM 563 C CA . THR A 1 70 ? 19.616 -0.001 -14.208 1.00 82.62 70 THR A CA 1
ATOM 564 C C . THR A 1 70 ? 18.470 0.979 -13.967 1.00 82.62 70 THR A C 1
ATOM 566 O O . THR A 1 70 ? 18.597 1.882 -13.142 1.00 82.62 70 THR A O 1
ATOM 569 N N . THR A 1 71 ? 17.322 0.801 -14.624 1.00 85.94 71 THR A N 1
ATOM 570 C CA . THR A 1 71 ? 16.131 1.625 -14.352 1.00 85.94 71 THR A CA 1
ATOM 571 C C . THR A 1 71 ? 15.586 1.368 -12.950 1.00 85.94 71 THR A C 1
ATOM 573 O O . THR A 1 71 ? 15.258 2.314 -12.239 1.00 85.94 71 THR A O 1
ATOM 576 N N . CYS A 1 72 ? 15.562 0.109 -12.501 1.00 84.25 72 CYS A N 1
ATOM 577 C CA . CYS A 1 72 ? 15.188 -0.243 -11.132 1.00 84.25 72 CYS A CA 1
ATOM 578 C C . CYS A 1 72 ? 16.131 0.403 -10.108 1.00 84.25 72 CYS A C 1
ATOM 580 O O . CYS A 1 72 ? 15.654 0.965 -9.129 1.00 84.25 72 CYS A O 1
ATOM 582 N N . GLU A 1 73 ? 17.445 0.404 -10.348 1.00 84.81 73 GLU A N 1
ATOM 583 C CA . GLU A 1 73 ? 18.414 1.086 -9.478 1.00 84.81 73 GLU A CA 1
ATOM 584 C C . GLU A 1 73 ? 18.153 2.597 -9.390 1.00 84.81 73 GLU A C 1
ATOM 586 O O . GLU A 1 73 ? 18.127 3.152 -8.290 1.00 84.81 73 GLU A O 1
ATOM 591 N N . LYS A 1 74 ? 17.863 3.258 -10.520 1.00 84.44 74 LYS A N 1
ATOM 592 C CA . LYS A 1 74 ? 17.504 4.690 -10.554 1.00 84.44 74 LYS A CA 1
ATOM 593 C C . LYS A 1 74 ? 16.211 4.991 -9.797 1.00 84.44 74 LYS A C 1
ATOM 595 O O . LYS A 1 74 ? 16.131 5.991 -9.091 1.00 84.44 74 LYS A O 1
ATOM 600 N N . LEU A 1 75 ? 15.221 4.108 -9.908 1.00 81.81 75 LEU A N 1
ATOM 601 C CA . LEU A 1 75 ? 13.940 4.209 -9.205 1.00 81.81 75 LEU A CA 1
ATOM 602 C C . LEU A 1 75 ? 14.026 3.751 -7.737 1.00 81.81 75 LEU A C 1
ATOM 604 O O . LEU A 1 75 ? 13.005 3.711 -7.054 1.00 81.81 75 LEU A O 1
ATOM 608 N N . LYS A 1 76 ? 15.224 3.383 -7.247 1.00 83.00 76 LYS A N 1
ATOM 609 C CA . LYS A 1 76 ? 15.450 2.761 -5.928 1.00 83.00 76 LYS A CA 1
ATOM 610 C C . LYS A 1 76 ? 14.530 1.562 -5.678 1.00 83.00 76 LYS A C 1
ATOM 612 O O . LYS A 1 76 ? 14.105 1.283 -4.557 1.00 83.00 76 LYS A O 1
ATOM 617 N N . LEU A 1 77 ? 14.225 0.841 -6.748 1.00 79.25 77 LEU A N 1
ATOM 618 C CA . LEU A 1 77 ? 13.372 -0.324 -6.756 1.00 79.25 77 LEU A CA 1
ATOM 619 C C . LEU A 1 77 ? 14.225 -1.586 -6.644 1.00 79.25 77 LEU A C 1
ATOM 621 O O . LEU A 1 77 ? 15.207 -1.770 -7.363 1.00 79.25 77 LEU A O 1
ATOM 625 N N . ASN A 1 78 ? 13.820 -2.506 -5.772 1.00 81.31 78 ASN A N 1
ATOM 626 C CA . ASN A 1 78 ? 14.469 -3.807 -5.708 1.00 81.31 78 ASN A CA 1
ATOM 627 C C . ASN A 1 78 ? 14.183 -4.590 -7.006 1.00 81.31 78 ASN A C 1
ATOM 629 O O . ASN A 1 78 ? 13.028 -4.903 -7.304 1.00 81.31 78 ASN A O 1
ATOM 633 N N . SER A 1 79 ? 15.242 -4.927 -7.751 1.00 77.62 79 SER A N 1
ATOM 634 C CA . SER A 1 79 ? 15.146 -5.644 -9.032 1.00 77.62 79 SER A CA 1
ATOM 635 C C . SER A 1 79 ? 14.357 -6.956 -8.925 1.00 77.62 79 SER A C 1
ATOM 637 O O . SER A 1 79 ? 13.590 -7.279 -9.825 1.00 77.62 79 SER A O 1
ATOM 639 N N . TRP A 1 80 ? 14.479 -7.699 -7.820 1.00 82.50 80 TRP A N 1
ATOM 640 C CA . TRP A 1 80 ? 13.716 -8.934 -7.614 1.00 82.50 80 TRP A CA 1
ATOM 641 C C . TRP A 1 80 ? 12.211 -8.661 -7.471 1.00 82.50 80 TRP A C 1
ATOM 643 O O . TRP A 1 80 ? 11.407 -9.324 -8.126 1.00 82.50 80 TRP A O 1
ATOM 653 N N . ARG A 1 81 ? 11.824 -7.626 -6.704 1.00 81.44 81 ARG A N 1
ATOM 654 C CA . ARG A 1 81 ? 10.411 -7.203 -6.580 1.00 81.44 81 ARG A CA 1
ATOM 655 C C . ARG A 1 81 ? 9.822 -6.793 -7.925 1.00 81.44 81 ARG A C 1
ATOM 657 O O . ARG A 1 81 ? 8.668 -7.107 -8.183 1.00 81.44 81 ARG A O 1
ATOM 664 N N . TYR A 1 82 ? 10.599 -6.135 -8.783 1.00 83.81 82 TYR A N 1
ATOM 665 C CA . TYR A 1 82 ? 10.147 -5.786 -10.130 1.00 83.81 82 TYR A CA 1
ATOM 666 C C . TYR A 1 82 ? 9.793 -7.028 -10.959 1.00 83.81 82 TYR A C 1
ATOM 668 O O . TYR A 1 82 ? 8.707 -7.099 -11.534 1.00 83.81 82 TYR A O 1
ATOM 676 N N . TYR A 1 83 ? 10.683 -8.026 -11.004 1.00 83.94 83 TYR A N 1
ATOM 677 C CA . TYR A 1 83 ? 10.431 -9.244 -11.775 1.00 83.94 83 TYR A CA 1
ATOM 678 C C . TYR A 1 83 ? 9.257 -10.058 -11.214 1.00 83.94 83 TYR A C 1
ATOM 680 O O .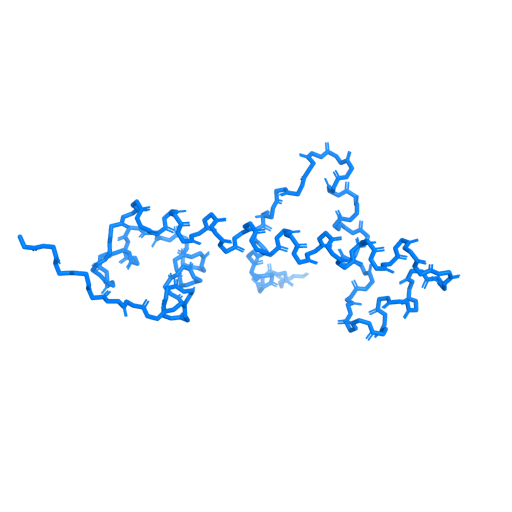 TYR A 1 83 ? 8.463 -10.576 -12.001 1.00 83.94 83 TYR A O 1
ATOM 688 N N . ASP A 1 84 ? 9.092 -10.123 -9.887 1.00 82.81 84 ASP A N 1
ATOM 689 C CA . ASP A 1 84 ? 7.908 -10.720 -9.249 1.00 82.81 84 ASP A CA 1
ATOM 690 C C . ASP A 1 84 ? 6.618 -9.988 -9.659 1.00 82.81 84 ASP A C 1
ATOM 692 O O . ASP A 1 84 ? 5.662 -10.627 -10.104 1.00 82.81 84 ASP A O 1
ATOM 696 N N . TRP A 1 85 ? 6.600 -8.652 -9.623 1.00 82.38 85 TRP A N 1
ATOM 697 C CA . TRP A 1 85 ? 5.437 -7.866 -10.051 1.00 82.38 85 TRP A CA 1
ATOM 698 C C . TRP A 1 85 ? 5.107 -8.074 -11.524 1.00 82.38 85 TRP A C 1
ATOM 700 O O . TRP A 1 85 ? 3.947 -8.313 -11.855 1.00 82.38 85 TRP A O 1
ATOM 710 N N . ARG A 1 86 ? 6.116 -8.053 -12.403 1.00 82.25 86 ARG A N 1
ATOM 711 C CA . ARG A 1 86 ? 5.945 -8.295 -13.842 1.00 82.25 86 ARG A CA 1
ATOM 712 C C . ARG A 1 86 ? 5.393 -9.695 -14.114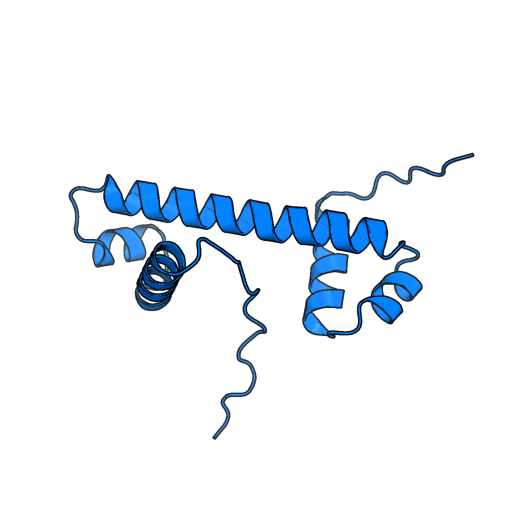 1.00 82.25 86 ARG A C 1
ATOM 714 O O . ARG A 1 86 ? 4.545 -9.860 -14.989 1.00 82.25 86 ARG A O 1
ATOM 721 N N . LYS A 1 87 ? 5.849 -10.701 -13.360 1.00 82.88 87 LYS A N 1
ATOM 722 C CA . LYS A 1 87 ? 5.354 -12.081 -13.453 1.00 82.88 87 LYS A CA 1
ATOM 723 C C . LYS A 1 87 ? 3.885 -12.175 -13.036 1.00 82.88 87 LYS A C 1
ATOM 725 O O . LYS A 1 87 ? 3.090 -12.740 -13.780 1.00 82.88 87 LYS A O 1
ATOM 730 N N . ARG A 1 88 ? 3.514 -11.584 -11.895 1.00 74.25 88 ARG A N 1
ATOM 731 C CA . ARG A 1 88 ? 2.126 -11.571 -11.395 1.00 74.25 88 ARG A CA 1
ATOM 732 C C . ARG A 1 88 ? 1.185 -10.786 -12.309 1.00 74.25 88 ARG A C 1
ATOM 734 O O . ARG A 1 88 ? 0.073 -11.237 -12.556 1.00 74.25 88 ARG A O 1
ATOM 741 N N . TYR A 1 89 ? 1.654 -9.672 -12.879 1.00 72.69 89 TYR A N 1
ATOM 742 C CA . TYR A 1 89 ? 0.893 -8.872 -13.845 1.00 72.69 89 TYR A CA 1
ATOM 743 C C . TYR A 1 89 ? 0.438 -9.704 -15.046 1.00 72.69 89 TYR A C 1
ATOM 745 O O . TYR A 1 89 ? -0.724 -9.643 -15.432 1.00 72.69 89 TYR A O 1
ATOM 753 N N . LYS A 1 90 ? 1.352 -10.502 -15.614 1.00 70.50 90 LYS A N 1
ATOM 754 C CA . LYS A 1 90 ? 1.072 -11.359 -16.774 1.00 70.50 90 LYS A CA 1
ATOM 755 C C . LYS A 1 90 ? 0.188 -12.565 -16.448 1.00 70.50 90 LYS A C 1
ATOM 757 O O . LYS A 1 90 ? -0.416 -13.105 -17.365 1.00 70.50 90 LYS A O 1
ATOM 762 N N . ALA A 1 91 ? 0.151 -12.998 -15.187 1.00 70.25 91 ALA A N 1
ATOM 763 C CA . ALA A 1 91 ? -0.588 -14.185 -14.769 1.00 70.25 91 ALA A CA 1
ATOM 764 C C . ALA A 1 91 ? -2.070 -13.898 -14.474 1.00 70.25 91 ALA A C 1
ATOM 766 O O . ALA A 1 91 ? -2.918 -14.638 -14.956 1.00 70.25 91 ALA A O 1
ATOM 767 N N . GLU A 1 92 ? -2.392 -12.841 -13.716 1.00 54.28 92 GLU A N 1
ATOM 768 C CA . GLU A 1 92 ? -3.771 -12.611 -13.229 1.00 54.28 92 GLU A CA 1
ATOM 769 C C . GLU A 1 92 ? -4.216 -11.130 -13.209 1.00 54.28 92 GLU A C 1
ATOM 771 O O . GLU A 1 92 ? -5.322 -10.815 -12.775 1.00 54.28 92 GLU A O 1
ATOM 776 N N . GLY A 1 93 ? -3.387 -10.190 -13.683 1.00 59.53 93 GLY A N 1
ATOM 777 C CA . GLY A 1 93 ? -3.570 -8.762 -13.390 1.00 59.53 93 GLY A CA 1
ATOM 778 C C . GLY A 1 93 ? -3.118 -8.414 -11.962 1.00 59.53 93 GLY A C 1
ATOM 779 O O . GLY A 1 93 ? -2.903 -9.292 -11.129 1.00 59.53 93 GLY A O 1
ATOM 780 N N . ILE A 1 94 ? -2.868 -7.129 -11.663 1.00 58.03 94 ILE A N 1
ATOM 781 C CA . ILE A 1 94 ? -2.304 -6.725 -10.356 1.00 58.03 94 ILE A CA 1
ATOM 782 C C . ILE A 1 94 ? -3.345 -6.881 -9.244 1.00 58.03 94 ILE A C 1
ATOM 784 O O . ILE A 1 94 ? -3.987 -5.918 -8.827 1.00 58.03 94 ILE A O 1
ATOM 788 N N . THR A 1 95 ? -3.426 -8.069 -8.668 1.00 48.94 95 THR A N 1
ATOM 789 C CA . THR A 1 95 ? -3.934 -8.244 -7.313 1.00 48.94 95 THR A CA 1
ATOM 790 C C . THR A 1 95 ? -2.764 -7.932 -6.383 1.00 48.94 95 THR A C 1
ATOM 792 O O . THR A 1 95 ? -1.856 -8.748 -6.213 1.00 48.94 95 THR A O 1
ATOM 795 N N . ILE A 1 96 ? -2.715 -6.716 -5.817 1.00 52.88 96 ILE A N 1
ATOM 796 C CA . ILE A 1 96 ? -1.787 -6.422 -4.713 1.00 52.88 96 ILE A CA 1
ATOM 797 C C . ILE A 1 96 ? -2.278 -7.252 -3.525 1.00 52.88 96 ILE A C 1
ATOM 799 O O . ILE A 1 96 ? -3.035 -6.774 -2.685 1.00 52.88 96 ILE A O 1
ATOM 803 N N . SER A 1 97 ? -1.859 -8.513 -3.451 1.00 44.28 97 SER A N 1
ATOM 804 C CA . SER A 1 97 ? -1.689 -9.148 -2.154 1.00 44.28 97 SER A CA 1
ATOM 805 C C . SER A 1 97 ? -0.651 -8.281 -1.449 1.00 44.28 97 SER A C 1
ATOM 807 O O . SER A 1 97 ? 0.506 -8.195 -1.877 1.00 44.28 97 SER A O 1
ATOM 809 N N . L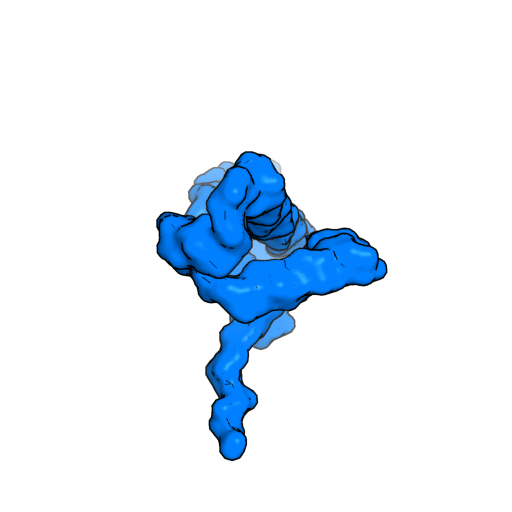EU A 1 98 ? -1.135 -7.474 -0.504 1.00 39.53 98 LEU A N 1
ATOM 810 C CA . LEU A 1 98 ? -0.305 -6.660 0.364 1.00 39.53 98 LEU A CA 1
ATOM 811 C C . LEU A 1 98 ? 0.784 -7.597 0.897 1.00 39.53 98 LEU A C 1
ATOM 813 O O . LEU A 1 98 ? 0.431 -8.666 1.397 1.00 39.53 98 LEU A O 1
ATOM 817 N N . PRO A 1 99 ? 2.079 -7.280 0.751 1.00 38.69 99 PRO A N 1
ATOM 818 C CA . PRO A 1 99 ? 3.075 -8.072 1.434 1.00 38.69 99 PRO A CA 1
ATOM 819 C C . PRO A 1 99 ? 2.795 -7.883 2.922 1.00 38.69 99 PRO A C 1
ATOM 821 O O . PRO A 1 99 ? 3.086 -6.816 3.467 1.00 38.69 99 PRO A O 1
ATOM 824 N N . LEU A 1 100 ? 2.211 -8.902 3.563 1.00 34.38 100 LEU A N 1
ATOM 825 C CA . LEU A 1 100 ? 2.455 -9.106 4.980 1.00 34.38 100 LEU A CA 1
ATOM 826 C C . LEU A 1 100 ? 3.976 -8.979 5.136 1.00 34.38 100 LEU A C 1
ATOM 828 O O . LEU A 1 100 ? 4.712 -9.567 4.328 1.00 34.38 100 LEU A O 1
ATOM 832 N N . PRO A 1 101 ? 4.467 -8.150 6.066 1.00 35.16 101 PRO A N 1
ATOM 833 C CA . PRO A 1 101 ? 5.893 -8.073 6.303 1.00 35.16 101 PRO A CA 1
ATOM 834 C C . PRO A 1 101 ? 6.399 -9.500 6.531 1.00 35.16 101 PRO A C 1
ATOM 836 O O . PRO A 1 101 ? 5.967 -10.165 7.463 1.00 35.16 101 PRO A O 1
ATOM 839 N N . HIS A 1 102 ? 7.322 -9.963 5.682 1.00 36.25 102 HIS A N 1
ATOM 840 C CA . HIS A 1 102 ? 8.127 -11.171 5.899 1.00 36.25 102 HIS A CA 1
ATOM 841 C C . HIS A 1 102 ? 9.080 -11.002 7.106 1.00 36.25 102 HIS A C 1
ATOM 843 O O . HIS A 1 102 ? 10.220 -11.464 7.091 1.00 36.25 102 HIS A O 1
ATOM 849 N N . ALA A 1 103 ? 8.643 -10.333 8.172 1.00 36.19 103 ALA A N 1
ATOM 850 C CA . ALA A 1 103 ? 9.146 -10.673 9.484 1.00 36.19 103 ALA A CA 1
ATOM 851 C C . ALA A 1 103 ? 8.600 -12.084 9.753 1.00 36.19 103 ALA A C 1
ATOM 853 O O . ALA A 1 103 ? 7.387 -12.239 9.814 1.00 36.19 103 ALA A O 1
ATOM 854 N N . LEU A 1 104 ? 9.491 -13.081 9.846 1.00 38.22 104 LEU A N 1
ATOM 855 C CA . LEU A 1 104 ? 9.251 -14.529 10.042 1.00 38.22 104 LEU A CA 1
ATOM 856 C C . LEU A 1 104 ? 9.528 -15.462 8.842 1.00 38.22 104 LEU A C 1
ATOM 858 O O . LEU A 1 104 ? 8.883 -16.492 8.687 1.00 38.22 104 LEU A O 1
ATOM 862 N N . THR A 1 105 ? 10.593 -15.217 8.078 1.00 38.97 105 THR A N 1
ATOM 863 C CA . THR A 1 105 ? 11.491 -16.338 7.724 1.00 38.97 105 THR A CA 1
ATOM 864 C C . THR A 1 105 ? 12.739 -16.245 8.588 1.00 38.97 105 THR A C 1
ATOM 866 O O . THR A 1 105 ? 13.799 -15.814 8.144 1.00 38.97 105 THR A O 1
ATOM 869 N N . ALA A 1 106 ? 12.559 -16.576 9.866 1.00 39.38 106 ALA A N 1
ATOM 870 C CA . ALA A 1 106 ? 13.618 -17.125 10.691 1.00 39.38 106 ALA A CA 1
ATOM 871 C C . ALA A 1 106 ? 13.468 -18.645 10.601 1.00 39.38 106 ALA A C 1
ATOM 873 O O . ALA A 1 106 ? 12.498 -19.163 11.143 1.00 39.38 106 ALA A O 1
ATOM 874 N N . PHE A 1 107 ? 14.344 -19.297 9.840 1.00 40.97 107 PHE A N 1
ATOM 875 C CA . PHE A 1 107 ? 14.898 -20.637 10.060 1.00 40.97 107 PHE A CA 1
ATOM 876 C C . PHE A 1 107 ? 16.018 -20.863 9.043 1.00 40.97 107 PHE A C 1
ATOM 878 O O . PHE A 1 107 ? 15.799 -20.546 7.851 1.00 40.97 107 PHE A O 1
#

Sequence (107 aa):
MSKNTKRSPEEKMEIVLEGLQNDDISETCRKHGIYESQFNQWKKRLIGSAAEEKRKLMDIVEESTIPVKTTCEKLKLNSWRYYDWRKRYKAEGITISLPLPHALTAF

Foldseek 3Di:
DPPPPPDDLVNLVVLLVVCVQVVPNPVSCVVVVHDSVSSVVNNCVVLVVVLVVLVVLVVVLVPDPDHSVVSCVVVVHDSVVNVVQVVVCVVPHDPCPPPNPPPPPPD